Protein AF-A0A2V3PR63-F1 (afdb_monomer_lite)

Secondary structure (DSSP, 8-state):
-EEEEEEEEEEEEETTEEEEEEEEEEEES---TT-EEEEEEEEE-SS-EEEPPEEEEE-HHHHHHHHHHGGG-GGG-EEEEEE--TTSEEEEEEEEEEE--GGGGG-EEEEEE-

Structure (mmCIF, N/CA/C/O backbone):
data_AF-A0A2V3PR63-F1
#
_entry.id   AF-A0A2V3PR63-F1
#
loop_
_atom_site.group_PDB
_atom_site.id
_atom_site.type_symbol
_atom_site.label_atom_id
_atom_site.label_alt_id
_atom_site.label_comp_id
_atom_site.label_asym_id
_atom_site.label_entity_id
_atom_site.label_seq_id
_atom_site.pdbx_PDB_ins_code
_atom_site.Cartn_x
_atom_site.Cartn_y
_atom_site.Cartn_z
_atom_site.occupancy
_atom_site.B_iso_or_equiv
_atom_site.auth_seq_id
_atom_site.auth_comp_id
_atom_site.auth_asym_id
_atom_site.auth_atom_id
_atom_site.pdbx_PDB_model_num
ATOM 1 N N . MET A 1 1 ? 12.210 -11.935 -9.384 1.00 72.38 1 MET A N 1
ATOM 2 C CA . MET A 1 1 ? 11.707 -11.938 -7.996 1.00 72.38 1 MET A CA 1
ATOM 3 C C . MET A 1 1 ? 11.942 -10.565 -7.394 1.00 72.38 1 MET A C 1
ATOM 5 O O . MET A 1 1 ? 13.031 -10.021 -7.566 1.00 72.38 1 MET A O 1
ATOM 9 N N . TYR A 1 2 ? 10.914 -9.986 -6.788 1.00 84.00 2 TYR A N 1
ATOM 10 C CA . TYR A 1 2 ? 10.986 -8.741 -6.027 1.00 84.00 2 TYR A CA 1
ATOM 11 C C . TYR A 1 2 ? 10.903 -9.065 -4.533 1.00 84.00 2 TYR A C 1
ATOM 13 O O . TYR A 1 2 ? 10.394 -10.121 -4.160 1.00 84.00 2 TYR A O 1
ATOM 21 N N . LYS A 1 3 ? 11.405 -8.167 -3.690 1.00 90.75 3 LYS A N 1
ATOM 22 C CA . LYS A 1 3 ? 11.226 -8.207 -2.238 1.00 90.75 3 LYS A CA 1
ATOM 23 C C . LYS A 1 3 ? 10.503 -6.933 -1.827 1.00 90.75 3 LYS A C 1
ATOM 25 O O . LYS A 1 3 ? 10.937 -5.853 -2.217 1.00 90.75 3 LYS A O 1
ATOM 30 N N . ILE A 1 4 ? 9.402 -7.069 -1.101 1.00 92.00 4 ILE A N 1
ATOM 31 C CA . ILE A 1 4 ? 8.602 -5.944 -0.619 1.00 92.00 4 ILE A CA 1
ATOM 32 C C . ILE A 1 4 ? 8.521 -6.055 0.894 1.00 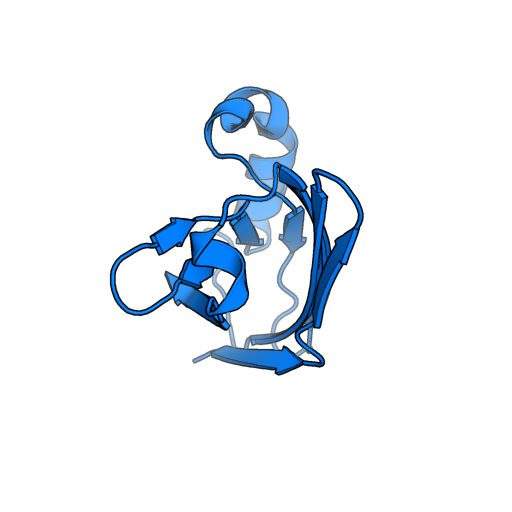92.00 4 ILE A C 1
ATOM 34 O O . ILE A 1 4 ? 8.239 -7.135 1.411 1.00 92.00 4 ILE A O 1
ATOM 38 N N . GLU A 1 5 ? 8.768 -4.952 1.585 1.00 93.88 5 GLU A N 1
ATOM 39 C CA . GLU A 1 5 ? 8.695 -4.883 3.038 1.00 93.88 5 GLU A CA 1
ATOM 40 C C . GLU A 1 5 ? 7.905 -3.650 3.467 1.00 93.88 5 GLU A C 1
ATOM 42 O O . GLU A 1 5 ? 7.985 -2.580 2.856 1.00 93.88 5 GLU A O 1
ATOM 47 N N . LEU A 1 6 ? 7.129 -3.835 4.529 1.00 94.62 6 LEU A N 1
ATOM 48 C CA . LEU A 1 6 ? 6.381 -2.792 5.207 1.00 94.62 6 LEU A CA 1
ATOM 49 C C . LEU A 1 6 ? 7.174 -2.360 6.441 1.00 94.62 6 LEU A C 1
ATOM 51 O O . LEU A 1 6 ? 7.536 -3.206 7.258 1.00 94.62 6 LEU A O 1
ATOM 55 N N . HIS A 1 7 ? 7.393 -1.061 6.586 1.00 96.00 7 HIS A N 1
ATOM 56 C CA . HIS A 1 7 ? 8.128 -0.450 7.689 1.00 96.00 7 HIS A CA 1
ATOM 57 C C . HIS A 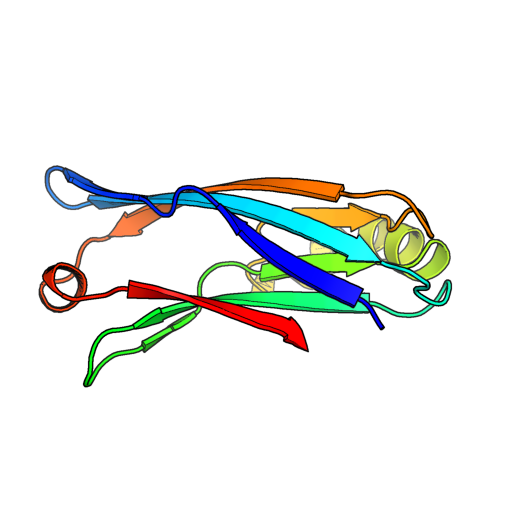1 7 ? 7.222 0.511 8.450 1.00 96.00 7 HIS A C 1
ATOM 59 O O . HIS A 1 7 ? 6.377 1.189 7.856 1.00 96.00 7 HIS A O 1
ATOM 65 N N . ASP A 1 8 ? 7.400 0.528 9.769 1.00 94.75 8 ASP A N 1
ATOM 66 C CA . ASP A 1 8 ? 6.755 1.447 10.710 1.00 94.75 8 ASP A CA 1
ATOM 67 C C . ASP A 1 8 ? 5.243 1.665 10.477 1.00 94.75 8 ASP A C 1
ATOM 69 O O . ASP A 1 8 ? 4.788 2.809 10.343 1.00 94.75 8 ASP A O 1
ATOM 73 N N . PRO A 1 9 ? 4.427 0.589 10.408 1.00 95.88 9 PRO A N 1
ATOM 74 C CA . PRO A 1 9 ? 2.989 0.737 10.250 1.00 95.88 9 PRO A CA 1
ATOM 75 C C . PRO A 1 9 ? 2.383 1.422 11.479 1.00 95.88 9 PRO A C 1
ATOM 77 O O . PRO A 1 9 ? 2.529 0.962 12.611 1.00 95.88 9 PRO A O 1
ATOM 80 N N . ALA A 1 10 ? 1.652 2.505 11.241 1.00 96.31 10 ALA A N 1
ATOM 81 C CA . ALA A 1 10 ? 1.010 3.316 12.260 1.00 96.31 10 ALA A CA 1
ATOM 82 C C . ALA A 1 10 ? -0.462 3.553 11.912 1.00 96.31 10 ALA A C 1
ATOM 84 O O . ALA A 1 10 ? -0.802 3.987 10.809 1.00 96.31 10 ALA A O 1
ATOM 85 N N . LEU A 1 11 ? -1.325 3.304 12.893 1.00 97.31 11 LEU A N 1
ATOM 86 C CA . LEU A 1 11 ? -2.750 3.602 12.858 1.00 97.31 11 LEU A CA 1
ATOM 87 C C . LEU A 1 11 ? -3.057 4.523 14.035 1.00 97.31 11 LEU A C 1
ATOM 89 O O . LEU A 1 11 ? -2.948 4.116 15.188 1.00 97.31 11 LEU A O 1
ATOM 93 N N . VAL A 1 12 ? -3.396 5.777 13.747 1.00 97.25 12 VAL A N 1
ATOM 94 C CA . VAL A 1 12 ? -3.651 6.791 14.774 1.00 97.25 12 VAL A CA 1
ATOM 95 C C . VAL A 1 12 ? -5.065 7.319 14.612 1.00 97.25 12 VAL A C 1
ATOM 97 O O . VAL A 1 12 ? -5.377 8.018 13.651 1.00 97.25 12 VAL A O 1
ATOM 100 N N . HIS A 1 13 ? -5.930 6.991 15.562 1.00 96.44 13 HIS A N 1
ATOM 101 C CA . HIS A 1 13 ? -7.292 7.511 15.620 1.00 96.44 13 HIS A CA 1
ATOM 102 C C . HIS A 1 13 ? -7.300 8.894 16.286 1.00 96.44 13 HIS A C 1
ATOM 104 O O . HIS A 1 13 ? -6.750 9.062 17.374 1.00 96.44 13 HIS A O 1
ATOM 110 N N . LYS A 1 14 ? -7.894 9.900 15.628 1.00 96.12 14 LYS A N 1
ATOM 111 C CA . LYS A 1 14 ? -8.145 11.229 16.211 1.00 96.12 14 LYS A CA 1
ATOM 112 C C . LYS A 1 14 ? -9.518 11.738 15.775 1.00 96.12 14 LYS A C 1
ATOM 114 O O . LYS A 1 14 ? -9.743 11.978 14.588 1.00 96.12 14 LYS A O 1
ATOM 119 N N . GLY A 1 15 ? -10.417 11.939 16.736 1.00 94.56 15 GLY A N 1
ATOM 120 C CA . GLY A 1 15 ? -11.787 12.378 16.455 1.00 94.56 15 GLY A CA 1
ATOM 121 C C . GLY A 1 15 ? -12.512 11.380 15.552 1.00 94.56 15 GLY A C 1
ATOM 122 O O . GLY A 1 15 ? -12.609 10.206 15.880 1.00 94.56 15 GLY A O 1
ATOM 123 N N . GLU A 1 16 ? -12.979 11.822 14.389 1.00 96.56 16 GLU A N 1
ATOM 124 C CA . GLU A 1 16 ? -13.710 10.978 13.429 1.00 96.56 16 GLU A CA 1
ATOM 125 C C . GLU A 1 16 ? -12.818 10.411 12.310 1.00 96.56 16 GLU A C 1
ATOM 127 O O . GLU A 1 16 ? -13.310 9.877 11.314 1.00 96.56 16 GLU A O 1
ATOM 132 N N . ARG A 1 17 ? -11.489 10.543 12.428 1.00 97.75 17 ARG A N 1
ATOM 133 C CA . ARG A 1 17 ? -10.542 10.142 11.379 1.00 97.75 17 ARG A CA 1
ATOM 134 C C . ARG A 1 17 ? -9.511 9.141 11.880 1.00 97.75 17 ARG A C 1
ATOM 136 O O . ARG A 1 17 ? -8.998 9.248 12.995 1.00 97.75 17 ARG A O 1
ATOM 143 N N . LEU A 1 18 ? -9.163 8.202 11.009 1.00 97.88 18 LEU A N 1
ATOM 144 C CA . LEU A 1 18 ? -8.019 7.317 11.156 1.00 97.88 18 LEU A CA 1
ATOM 145 C C . LEU A 1 18 ? -6.886 7.810 10.259 1.00 97.88 18 LEU A C 1
ATOM 147 O O . LEU A 1 18 ? -7.043 7.864 9.040 1.00 97.88 18 LEU A O 1
ATOM 151 N N . TYR A 1 19 ? -5.746 8.124 10.862 1.00 97.88 19 TYR A N 1
ATOM 152 C CA . TYR A 1 19 ? -4.510 8.443 10.163 1.00 97.88 19 TYR A CA 1
ATOM 153 C C . TYR A 1 19 ? -3.688 7.168 10.002 1.00 97.88 19 TYR A C 1
ATOM 155 O O . TYR A 1 19 ? -3.318 6.522 10.981 1.00 97.88 19 TYR A O 1
ATOM 163 N N . ILE A 1 20 ? -3.409 6.822 8.754 1.00 97.81 20 ILE A N 1
ATOM 164 C CA . ILE A 1 20 ? -2.657 5.647 8.337 1.00 97.81 20 ILE A CA 1
ATOM 165 C C . ILE A 1 20 ? -1.278 6.107 7.881 1.00 97.81 20 ILE A C 1
ATOM 167 O O . ILE A 1 20 ? -1.146 7.009 7.049 1.00 97.81 20 ILE A O 1
ATOM 171 N N . GLY A 1 21 ? -0.251 5.464 8.419 1.00 97.12 21 GLY A N 1
ATOM 172 C CA . GLY A 1 21 ? 1.135 5.684 8.056 1.00 97.12 21 GLY A CA 1
ATOM 173 C C . GLY A 1 21 ? 1.871 4.375 7.843 1.00 97.12 21 GLY A C 1
ATOM 174 O O . GLY A 1 21 ? 1.710 3.455 8.632 1.00 97.12 21 GLY A O 1
ATOM 175 N N . MET A 1 22 ? 2.668 4.291 6.788 1.00 96.75 22 MET A N 1
ATOM 176 C CA . MET A 1 22 ? 3.617 3.199 6.573 1.00 96.75 22 MET A CA 1
ATOM 177 C C . MET A 1 22 ? 4.679 3.655 5.575 1.00 96.75 22 MET A C 1
ATOM 179 O O . MET A 1 22 ? 4.403 4.493 4.711 1.00 96.75 22 MET A O 1
ATOM 183 N N . ASP A 1 23 ? 5.862 3.064 5.648 1.00 97.00 23 ASP A N 1
ATOM 184 C CA . ASP A 1 23 ? 6.875 3.195 4.612 1.00 97.00 23 ASP A CA 1
ATOM 185 C C . ASP A 1 23 ? 7.050 1.841 3.919 1.00 97.00 23 ASP A C 1
ATOM 187 O O . ASP A 1 23 ? 7.189 0.801 4.555 1.00 97.00 23 ASP A O 1
ATOM 191 N N . ILE A 1 24 ? 6.979 1.832 2.592 1.00 95.44 24 ILE A N 1
ATOM 192 C CA . ILE A 1 24 ? 7.072 0.605 1.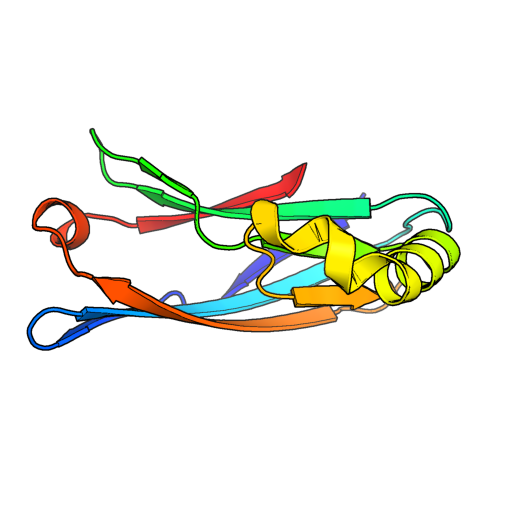797 1.00 95.44 24 ILE A CA 1
ATOM 193 C C . ILE A 1 24 ? 8.427 0.607 1.102 1.00 95.44 24 ILE A C 1
ATOM 195 O O . ILE A 1 24 ? 8.711 1.528 0.328 1.00 95.44 24 ILE A O 1
ATOM 199 N N . SER A 1 25 ? 9.240 -0.422 1.344 1.00 94.25 25 SER A N 1
ATOM 200 C CA . SER A 1 25 ? 10.464 -0.657 0.582 1.00 94.25 25 SER A CA 1
ATOM 201 C C . SER A 1 25 ? 10.226 -1.739 -0.468 1.00 94.25 25 SER A C 1
ATOM 203 O O . SER A 1 25 ? 9.599 -2.767 -0.202 1.00 94.25 25 SER A O 1
ATOM 205 N N . ILE A 1 26 ? 10.707 -1.504 -1.688 1.00 92.31 26 ILE A N 1
ATOM 206 C CA . ILE A 1 26 ? 10.640 -2.480 -2.774 1.00 92.31 26 ILE A CA 1
ATOM 207 C C . ILE A 1 26 ? 12.014 -2.643 -3.410 1.00 92.31 26 ILE A C 1
ATOM 209 O O . ILE A 1 26 ? 12.559 -1.703 -3.983 1.00 92.31 26 ILE A O 1
ATOM 213 N N . LEU A 1 27 ? 12.542 -3.863 -3.383 1.00 90.81 27 LEU A N 1
ATOM 214 C CA . LEU A 1 27 ? 13.714 -4.263 -4.149 1.00 90.81 27 LEU A CA 1
ATOM 215 C C . LEU A 1 27 ? 13.282 -5.109 -5.345 1.00 90.81 27 LEU A C 1
ATOM 217 O O . LEU A 1 27 ? 12.961 -6.293 -5.214 1.00 90.81 27 LEU A O 1
ATOM 221 N N . CYS A 1 28 ? 13.317 -4.513 -6.532 1.00 84.50 28 CYS A N 1
ATOM 222 C CA . CYS A 1 28 ? 13.007 -5.207 -7.775 1.00 84.50 28 CYS A CA 1
ATOM 223 C C . CYS A 1 28 ? 14.289 -5.675 -8.461 1.00 84.50 28 CYS A C 1
ATOM 225 O O . CYS A 1 28 ? 15.068 -4.858 -8.954 1.00 84.50 28 CYS A O 1
ATOM 227 N N . ARG A 1 29 ? 14.490 -6.996 -8.573 1.00 87.25 29 ARG A N 1
ATOM 228 C CA . ARG A 1 29 ? 15.577 -7.533 -9.411 1.00 87.25 29 ARG A CA 1
ATOM 229 C C . ARG A 1 29 ? 15.361 -7.177 -10.880 1.00 87.25 29 ARG A C 1
ATOM 231 O O . ARG A 1 29 ? 16.304 -6.790 -11.553 1.00 87.25 29 ARG A O 1
ATOM 238 N N . TYR A 1 30 ? 14.132 -7.324 -11.367 1.00 87.62 30 TYR A N 1
ATOM 239 C CA . TYR A 1 30 ? 13.766 -6.999 -12.740 1.00 87.62 30 TYR A CA 1
ATOM 240 C C . TYR A 1 30 ? 12.251 -6.814 -12.859 1.00 87.62 30 TYR A C 1
ATOM 242 O O . TYR A 1 30 ? 11.500 -7.676 -12.401 1.00 87.62 30 TYR A O 1
ATOM 250 N N . ILE A 1 31 ? 11.826 -5.717 -13.483 1.00 88.81 31 ILE A N 1
ATOM 251 C CA . ILE A 1 31 ? 10.474 -5.510 -14.014 1.00 88.81 31 ILE A CA 1
ATOM 252 C C . ILE A 1 31 ? 10.630 -5.194 -15.502 1.00 88.81 31 ILE A C 1
ATOM 254 O O . ILE A 1 31 ? 11.421 -4.319 -15.867 1.00 88.81 31 ILE A O 1
ATOM 258 N N . ALA A 1 32 ? 9.892 -5.900 -16.361 1.00 92.38 32 ALA A N 1
ATOM 259 C CA . ALA A 1 32 ? 9.918 -5.634 -17.795 1.00 92.38 32 ALA A CA 1
ATOM 260 C C . ALA A 1 32 ? 9.325 -4.252 -18.111 1.00 92.38 32 ALA A C 1
ATOM 262 O O . ALA A 1 32 ? 8.434 -3.763 -17.419 1.00 92.38 32 ALA A O 1
ATOM 263 N N . ASP A 1 33 ? 9.780 -3.631 -19.198 1.00 92.88 33 ASP A N 1
ATOM 264 C CA . ASP A 1 33 ? 9.403 -2.263 -19.572 1.00 92.88 33 ASP A CA 1
ATOM 265 C C . ASP A 1 33 ? 7.882 -2.028 -19.653 1.00 92.88 33 ASP A C 1
ATOM 267 O O . ASP A 1 33 ? 7.416 -0.931 -19.334 1.00 92.88 33 ASP A O 1
ATOM 271 N N . ASN A 1 34 ? 7.117 -3.041 -20.063 1.00 93.44 34 ASN A N 1
ATOM 272 C CA . ASN A 1 34 ? 5.666 -3.006 -20.251 1.00 93.44 34 ASN A CA 1
ATOM 273 C C . ASN A 1 34 ? 4.859 -3.588 -19.072 1.00 93.44 34 ASN A C 1
ATOM 275 O O . ASN A 1 34 ? 3.634 -3.640 -19.159 1.00 93.44 34 ASN A O 1
ATOM 279 N N . GLN A 1 35 ? 5.513 -4.006 -17.986 1.00 93.06 35 GLN A N 1
ATOM 280 C CA . GLN A 1 35 ? 4.868 -4.632 -16.829 1.00 93.06 35 GLN A CA 1
ATOM 281 C C . GLN A 1 35 ? 4.675 -3.664 -15.658 1.00 93.06 35 GLN A C 1
ATOM 283 O O . GLN A 1 35 ? 5.283 -2.591 -15.591 1.00 93.06 35 GLN A O 1
ATOM 288 N N . SER A 1 36 ? 3.820 -4.077 -14.726 1.00 92.81 36 SER A N 1
ATOM 289 C CA . SER A 1 36 ? 3.542 -3.393 -13.467 1.00 92.81 36 SER A CA 1
ATOM 290 C C . SER A 1 36 ? 3.528 -4.409 -12.330 1.00 92.81 36 SER A C 1
ATOM 292 O O . SER A 1 36 ? 3.144 -5.552 -12.549 1.00 92.81 36 SER A O 1
ATOM 294 N N . ILE A 1 37 ? 3.889 -3.964 -11.132 1.00 93.31 37 ILE A N 1
ATOM 295 C CA . ILE A 1 37 ? 3.487 -4.592 -9.872 1.00 93.31 37 ILE A CA 1
ATOM 296 C C . ILE A 1 37 ? 2.457 -3.667 -9.237 1.00 93.31 37 ILE A C 1
ATOM 298 O O . ILE A 1 37 ? 2.687 -2.454 -9.160 1.00 93.31 37 ILE A O 1
ATOM 302 N N . VAL A 1 38 ? 1.337 -4.219 -8.787 1.00 94.06 38 VAL A N 1
ATOM 303 C CA . VAL A 1 38 ? 0.299 -3.467 -8.083 1.00 94.06 38 VAL A CA 1
ATOM 304 C C . VAL A 1 38 ? 0.323 -3.866 -6.619 1.00 94.06 38 VAL A C 1
ATOM 306 O O . VAL A 1 38 ? 0.111 -5.021 -6.267 1.00 94.06 38 VAL A O 1
ATOM 309 N N . LEU A 1 39 ? 0.585 -2.891 -5.758 1.00 95.12 39 LEU A N 1
ATOM 310 C CA . LEU A 1 39 ? 0.528 -3.056 -4.318 1.00 95.12 39 LEU A CA 1
ATOM 311 C C . LEU A 1 39 ? -0.809 -2.530 -3.812 1.00 95.12 39 LEU A C 1
ATOM 313 O O . LEU A 1 39 ? -1.142 -1.359 -4.018 1.00 95.12 39 LEU A O 1
ATOM 317 N N . THR A 1 40 ? -1.533 -3.395 -3.117 1.00 95.81 40 THR A N 1
ATOM 318 C CA . THR A 1 40 ? -2.820 -3.099 -2.495 1.00 95.81 40 THR A CA 1
ATOM 319 C C . THR A 1 40 ? -2.630 -3.134 -0.985 1.00 95.81 40 THR A C 1
ATOM 321 O O . THR A 1 40 ? -2.520 -4.222 -0.410 1.00 95.81 40 THR A O 1
ATOM 324 N N . PRO A 1 41 ? -2.516 -1.971 -0.318 1.00 96.19 41 PRO A N 1
ATOM 325 C CA . PRO A 1 41 ? -2.520 -1.931 1.132 1.00 96.19 41 PRO A CA 1
ATOM 326 C C . PRO A 1 41 ? -3.925 -2.275 1.629 1.00 96.19 41 PRO A C 1
ATOM 328 O O . PRO A 1 41 ? -4.920 -1.743 1.134 1.00 96.19 41 PRO A O 1
ATOM 331 N N . VAL A 1 42 ? -4.005 -3.166 2.608 1.00 96.75 42 VAL A N 1
ATOM 332 C CA . VAL A 1 42 ? -5.268 -3.654 3.161 1.00 96.75 42 VAL A CA 1
ATOM 333 C C . VAL A 1 42 ? -5.290 -3.377 4.653 1.00 96.75 42 VAL A C 1
ATOM 335 O O . VAL A 1 42 ? -4.361 -3.742 5.378 1.00 96.75 42 VAL A O 1
ATOM 338 N N . LEU A 1 43 ? -6.364 -2.730 5.098 1.00 97.38 43 LEU A N 1
ATOM 339 C CA . LEU A 1 43 ? -6.704 -2.570 6.502 1.00 97.38 43 LEU A CA 1
ATOM 340 C C . LEU A 1 43 ? -7.754 -3.624 6.851 1.00 97.38 43 LEU A C 1
ATOM 342 O O . LEU A 1 43 ? -8.858 -3.569 6.313 1.00 97.38 43 LEU A O 1
ATOM 346 N N . ALA A 1 44 ? -7.423 -4.568 7.727 1.00 97.19 44 ALA A N 1
ATOM 347 C CA . ALA A 1 44 ? -8.333 -5.656 8.075 1.00 97.19 44 ALA A CA 1
ATOM 348 C C . ALA A 1 44 ? -8.270 -6.017 9.559 1.00 97.19 44 ALA A C 1
ATOM 350 O O . ALA A 1 44 ? -7.198 -5.963 10.165 1.00 97.19 44 ALA A O 1
ATOM 351 N N . ASP A 1 45 ? -9.411 -6.394 10.127 1.00 96.19 45 ASP A N 1
ATOM 352 C CA . ASP A 1 45 ? -9.486 -7.153 11.375 1.00 96.19 45 ASP A CA 1
ATOM 353 C C . ASP A 1 45 ? -9.880 -8.613 11.058 1.00 96.19 45 ASP A C 1
ATOM 355 O O . ASP A 1 45 ? -9.574 -9.116 9.976 1.00 96.19 45 ASP A O 1
ATOM 359 N N . ASN A 1 46 ? -10.498 -9.328 11.997 1.00 93.62 46 ASN A N 1
ATOM 360 C CA . ASN A 1 46 ? -10.901 -10.719 11.775 1.00 93.62 46 ASN A CA 1
ATOM 361 C C . ASN A 1 46 ? -12.158 -10.873 10.895 1.00 93.62 46 ASN A C 1
ATOM 363 O O . ASN A 1 46 ? -12.397 -11.965 10.389 1.00 93.62 46 ASN A O 1
ATOM 367 N N . GLU A 1 47 ? -12.969 -9.824 10.738 1.00 95.31 47 GLU A N 1
ATOM 368 C CA . GLU A 1 47 ? -14.300 -9.879 10.108 1.00 95.31 47 GLU A CA 1
ATOM 369 C C . GLU A 1 47 ? -14.445 -8.887 8.944 1.00 95.31 47 GLU A C 1
ATOM 371 O O . GLU A 1 47 ? -15.173 -9.136 7.984 1.00 95.31 47 GLU A O 1
ATOM 376 N N . HIS A 1 48 ? -13.723 -7.774 9.006 1.00 97.06 48 HIS A N 1
ATOM 377 C CA . HIS A 1 48 ? -13.784 -6.658 8.082 1.00 97.06 48 HIS A CA 1
ATOM 378 C C . HIS A 1 48 ? -12.460 -6.516 7.344 1.00 97.06 48 HIS A C 1
ATOM 380 O O . HIS A 1 48 ? -11.374 -6.681 7.900 1.00 97.06 48 HIS A O 1
ATOM 386 N N . SER A 1 49 ? -12.555 -6.126 6.078 1.00 96.12 49 SER A N 1
ATOM 387 C CA . SER A 1 49 ? -11.404 -5.787 5.255 1.00 96.12 49 SER A CA 1
ATOM 388 C C . SER A 1 49 ? -11.729 -4.576 4.395 1.00 96.12 49 SER A C 1
ATOM 390 O O . SER A 1 49 ? -12.835 -4.441 3.867 1.00 96.12 49 SER A O 1
ATOM 392 N N . ARG A 1 50 ? -10.755 -3.678 4.258 1.00 95.88 50 ARG A N 1
ATOM 393 C CA . ARG A 1 50 ? -10.846 -2.487 3.424 1.00 95.88 50 ARG A CA 1
ATOM 394 C C . ARG A 1 50 ? -9.568 -2.302 2.625 1.00 95.88 50 ARG A C 1
ATOM 396 O O . ARG A 1 50 ? -8.501 -2.049 3.184 1.00 95.88 50 ARG A O 1
ATOM 403 N N . GLU A 1 51 ? -9.714 -2.319 1.306 1.00 96.00 51 GLU A N 1
ATOM 404 C CA . GLU A 1 51 ? -8.648 -1.923 0.393 1.00 96.00 51 GLU A CA 1
ATOM 405 C C . GLU A 1 51 ? -8.425 -0.407 0.437 1.00 96.00 51 GLU A C 1
ATOM 407 O O . GLU A 1 51 ? -9.350 0.425 0.363 1.00 96.00 51 GLU A O 1
ATOM 412 N N . LEU A 1 52 ? -7.154 -0.050 0.564 1.00 96.19 52 LEU A N 1
ATOM 413 C CA . LEU A 1 52 ? -6.674 1.317 0.542 1.00 96.19 52 LEU A CA 1
ATOM 414 C C . LEU A 1 52 ? -6.148 1.668 -0.859 1.00 96.19 52 LEU A C 1
ATOM 416 O O . LEU A 1 52 ? -5.856 0.779 -1.659 1.00 96.19 52 LEU A O 1
ATOM 420 N N . PRO A 1 53 ? -6.025 2.969 -1.174 1.00 96.19 53 PRO A N 1
ATOM 421 C CA . PRO A 1 53 ? -5.488 3.428 -2.442 1.00 96.19 53 PRO A CA 1
ATOM 422 C C . PRO A 1 53 ? -4.177 2.748 -2.868 1.00 96.19 53 PRO A C 1
ATOM 424 O O . PRO A 1 53 ? -3.251 2.612 -2.064 1.00 96.19 53 PRO A O 1
ATOM 427 N N . LEU A 1 54 ? -4.103 2.366 -4.143 1.00 95.75 54 LEU A N 1
ATOM 428 C CA . LEU A 1 54 ? -3.070 1.488 -4.701 1.00 95.75 54 LEU A CA 1
ATOM 429 C C . LEU A 1 54 ? -1.712 2.182 -4.855 1.00 95.75 54 LEU A C 1
ATOM 431 O O . LEU A 1 54 ? -1.642 3.360 -5.217 1.00 95.75 54 LEU A O 1
ATOM 435 N N . VAL A 1 55 ? -0.625 1.426 -4.700 1.00 95.06 55 VAL A N 1
ATOM 436 C CA . VAL A 1 55 ? 0.717 1.844 -5.131 1.00 95.06 55 VAL A CA 1
ATOM 437 C C . VAL A 1 55 ? 1.136 1.006 -6.332 1.00 95.06 55 VAL A C 1
ATOM 439 O O . VAL A 1 55 ? 1.232 -0.212 -6.250 1.00 95.06 55 VAL A O 1
ATOM 442 N N . ILE A 1 56 ? 1.402 1.657 -7.460 1.00 94.56 56 ILE A N 1
ATOM 443 C CA . ILE A 1 56 ? 1.764 0.983 -8.709 1.00 94.56 56 ILE A CA 1
ATOM 444 C C . ILE A 1 56 ? 3.254 1.165 -8.971 1.00 94.56 56 ILE A C 1
ATOM 446 O O . ILE A 1 56 ? 3.756 2.287 -8.989 1.00 94.56 56 ILE A O 1
ATOM 450 N N . ILE A 1 57 ? 3.960 0.074 -9.247 1.00 94.62 57 ILE A N 1
ATOM 451 C CA . ILE A 1 57 ? 5.368 0.088 -9.641 1.00 94.62 57 ILE A CA 1
ATOM 452 C C . ILE A 1 57 ? 5.452 -0.339 -11.097 1.00 94.62 57 ILE A C 1
ATOM 454 O O . ILE A 1 57 ? 5.241 -1.497 -11.434 1.00 94.62 57 ILE A O 1
ATOM 458 N N . ASN A 1 58 ? 5.757 0.607 -11.972 1.00 95.12 58 ASN A N 1
ATOM 459 C CA . ASN A 1 58 ? 5.731 0.408 -13.413 1.00 95.12 58 ASN A CA 1
ATOM 460 C C . ASN A 1 58 ? 7.133 0.221 -13.992 1.00 95.12 58 ASN A C 1
ATOM 462 O O . ASN A 1 58 ? 8.052 0.968 -13.658 1.00 95.12 58 ASN A O 1
ATOM 466 N N . GLY A 1 59 ? 7.265 -0.672 -14.970 1.00 94.25 59 GLY A N 1
ATOM 467 C CA . GLY A 1 59 ? 8.368 -0.645 -15.926 1.00 94.25 59 GLY A CA 1
ATOM 468 C C . GLY A 1 59 ? 8.399 0.660 -16.733 1.00 94.25 59 GLY A C 1
ATOM 469 O O . GLY A 1 59 ? 7.469 1.471 -16.701 1.00 94.25 59 GLY A O 1
ATOM 470 N N . ARG A 1 60 ? 9.486 0.898 -17.474 1.00 94.25 60 ARG A N 1
ATOM 471 C CA . ARG A 1 60 ? 9.738 2.184 -18.151 1.00 94.25 60 ARG A CA 1
ATOM 472 C C . ARG A 1 60 ? 8.623 2.606 -19.117 1.00 94.25 60 ARG A C 1
ATOM 474 O O . ARG A 1 60 ? 8.151 3.740 -19.035 1.00 94.25 60 ARG A O 1
ATOM 481 N N . GLN A 1 61 ? 8.221 1.732 -20.039 1.00 94.06 61 GLN A N 1
ATOM 482 C CA . GLN A 1 61 ? 7.193 2.051 -21.037 1.00 94.06 61 GLN A CA 1
ATOM 483 C C . GLN A 1 61 ? 5.812 2.156 -20.394 1.00 94.06 61 GLN A C 1
ATOM 485 O O . GLN A 1 61 ? 5.059 3.085 -20.691 1.00 94.06 61 GLN A O 1
ATOM 490 N N . ARG A 1 62 ? 5.504 1.251 -19.460 1.00 93.75 62 ARG A N 1
ATOM 491 C CA . ARG A 1 62 ? 4.240 1.246 -18.723 1.00 93.75 62 ARG A CA 1
ATOM 492 C C . ARG A 1 62 ? 4.066 2.522 -17.906 1.00 93.75 62 ARG A C 1
ATOM 494 O O . ARG A 1 62 ? 2.990 3.106 -17.935 1.00 93.75 62 ARG A O 1
ATOM 501 N N . HIS A 1 63 ? 5.133 3.012 -17.268 1.00 95.12 63 HIS A N 1
ATOM 502 C CA . HIS A 1 63 ? 5.108 4.270 -16.524 1.00 95.12 63 HIS A CA 1
ATOM 503 C C . HIS A 1 63 ? 4.857 5.460 -17.452 1.00 95.12 63 HIS A C 1
ATOM 505 O O . HIS A 1 63 ? 4.001 6.286 -17.161 1.00 95.12 63 HIS A O 1
ATOM 511 N N . ARG A 1 64 ? 5.534 5.513 -18.610 1.00 93.06 64 ARG A N 1
ATOM 512 C CA . ARG A 1 64 ? 5.314 6.569 -19.610 1.00 93.06 64 ARG A CA 1
ATOM 513 C C . ARG A 1 64 ? 3.861 6.601 -20.092 1.00 93.06 64 ARG A C 1
ATOM 515 O O . ARG A 1 64 ? 3.273 7.677 -20.144 1.00 93.06 64 ARG A O 1
ATOM 522 N N . CYS A 1 65 ? 3.295 5.444 -20.436 1.00 91.88 65 CYS A N 1
ATOM 523 C CA . CYS A 1 65 ? 1.897 5.323 -20.857 1.00 91.88 65 CYS A CA 1
ATOM 524 C C . CYS A 1 65 ? 0.940 5.748 -19.734 1.00 91.88 65 CYS A C 1
ATOM 526 O O . CYS A 1 65 ? 0.062 6.580 -19.957 1.00 91.88 65 CYS A O 1
ATOM 528 N N . PHE A 1 66 ? 1.177 5.262 -18.511 1.00 90.94 66 PHE A N 1
ATOM 529 C CA . PHE A 1 66 ? 0.394 5.619 -17.333 1.00 90.94 66 PHE A CA 1
ATOM 530 C C . PHE A 1 66 ? 0.357 7.134 -17.093 1.00 90.94 66 PHE A C 1
ATOM 532 O O . PHE A 1 66 ? -0.720 7.690 -16.905 1.00 90.94 66 PHE A O 1
ATOM 539 N N . SER A 1 67 ? 1.500 7.823 -17.169 1.00 87.81 67 SER A N 1
ATOM 540 C CA . SER A 1 67 ? 1.562 9.281 -16.998 1.00 87.81 67 SER A CA 1
ATOM 541 C C . SER A 1 67 ? 0.753 10.043 -18.052 1.00 87.81 67 SER A C 1
ATOM 543 O O . SER A 1 67 ? 0.147 11.057 -17.723 1.00 87.81 67 SER A O 1
ATOM 545 N N . HIS A 1 68 ? 0.701 9.557 -19.297 1.00 87.56 68 HIS A N 1
ATOM 546 C CA . HIS A 1 68 ? -0.104 10.184 -20.356 1.00 87.56 68 HIS A CA 1
ATOM 547 C C . HIS A 1 68 ? -1.605 9.945 -20.165 1.00 87.56 68 HIS A C 1
ATOM 549 O O . HIS A 1 68 ? -2.419 10.781 -20.544 1.00 87.56 68 HIS A O 1
ATOM 555 N N . MET A 1 69 ? -1.977 8.809 -19.575 1.00 86.06 69 MET A N 1
ATOM 556 C CA . MET A 1 69 ? -3.369 8.395 -19.400 1.00 86.06 69 MET A CA 1
ATOM 557 C C . MET A 1 69 ? -3.897 8.615 -17.977 1.00 86.06 69 MET A C 1
ATOM 559 O O . MET A 1 69 ? -4.996 8.168 -17.668 1.00 86.06 69 MET A O 1
ATOM 563 N N . PHE A 1 70 ? -3.162 9.318 -17.109 1.00 77.88 70 PHE A N 1
ATOM 564 C CA . PHE A 1 70 ? -3.486 9.440 -15.682 1.00 77.88 70 PHE A CA 1
ATOM 565 C C . PHE A 1 70 ? -4.933 9.890 -15.420 1.00 77.88 70 PHE A C 1
ATOM 567 O O . PHE A 1 70 ? -5.612 9.343 -14.554 1.00 77.88 70 PHE A O 1
ATOM 574 N N . GLY A 1 71 ? -5.445 10.822 -16.233 1.00 73.94 71 GLY A N 1
ATOM 575 C CA . GLY A 1 71 ? -6.819 11.322 -16.134 1.00 73.94 71 GLY A CA 1
ATOM 576 C C . GLY A 1 71 ? -7.920 10.283 -16.393 1.00 73.94 71 GLY A C 1
ATOM 577 O O . GLY A 1 71 ? -9.052 10.525 -15.971 1.00 73.94 71 GLY A O 1
ATOM 578 N N . TYR A 1 72 ? -7.595 9.154 -17.032 1.00 78.12 72 TYR A N 1
ATOM 579 C CA . TYR A 1 72 ? -8.497 8.024 -17.293 1.00 78.12 72 TYR A CA 1
ATOM 580 C C . TYR A 1 72 ? -8.481 6.970 -16.177 1.00 78.12 72 TYR A C 1
ATOM 582 O O . TYR A 1 72 ? -9.360 6.120 -16.136 1.00 78.12 72 TYR A O 1
ATOM 590 N N . PHE A 1 73 ? -7.513 7.016 -15.254 1.00 75.31 73 PHE A N 1
ATOM 591 C CA . PHE A 1 73 ? -7.387 6.040 -14.164 1.00 75.31 73 PHE A CA 1
ATOM 592 C C . PHE A 1 73 ? -7.989 6.520 -12.834 1.00 75.31 73 PHE A C 1
ATOM 594 O O . PHE A 1 73 ? -7.675 5.964 -11.782 1.00 75.31 73 PHE A O 1
ATOM 601 N N . ARG A 1 74 ? -8.846 7.552 -12.856 1.00 70.75 74 ARG A N 1
ATOM 602 C CA . ARG A 1 74 ? -9.424 8.154 -11.638 1.00 70.75 74 ARG A CA 1
ATOM 603 C C . ARG A 1 74 ? -10.188 7.152 -10.772 1.00 70.75 74 ARG A C 1
ATOM 605 O O . ARG A 1 74 ? -10.117 7.248 -9.550 1.00 70.75 74 ARG A O 1
ATOM 612 N N . ASP A 1 75 ? -10.828 6.165 -11.389 1.00 76.50 75 ASP A N 1
ATOM 613 C CA . ASP A 1 75 ? -11.652 5.179 -10.682 1.00 76.50 75 ASP A CA 1
ATOM 614 C C . ASP A 1 75 ? -10.827 4.171 -9.863 1.00 76.50 75 ASP A C 1
ATOM 616 O O . ASP A 1 75 ? -11.324 3.587 -8.904 1.00 76.50 75 ASP A O 1
ATOM 620 N N . TYR A 1 76 ? -9.534 4.009 -10.165 1.00 75.56 76 TYR A N 1
ATOM 621 C CA . TYR A 1 76 ? -8.673 2.999 -9.538 1.00 75.56 76 TYR A CA 1
ATOM 622 C C . TYR A 1 76 ? -8.115 3.399 -8.163 1.00 75.56 76 TYR A C 1
ATOM 624 O O . TYR A 1 76 ? -7.303 2.662 -7.608 1.00 75.56 76 TYR A O 1
ATOM 632 N N . ARG A 1 77 ? -8.509 4.561 -7.611 1.00 89.38 77 ARG A N 1
ATOM 633 C CA . ARG A 1 77 ? -8.041 5.085 -6.308 1.00 89.38 77 ARG A CA 1
ATOM 634 C C . ARG A 1 77 ? -6.526 4.900 -6.136 1.00 89.38 77 ARG A C 1
ATOM 636 O O . ARG A 1 77 ? -6.069 4.232 -5.218 1.00 89.38 77 ARG A O 1
ATOM 643 N N . ILE A 1 78 ? -5.727 5.448 -7.044 1.00 92.94 78 ILE A N 1
ATOM 644 C CA . ILE A 1 78 ? -4.271 5.252 -7.034 1.00 92.94 78 ILE A CA 1
ATOM 645 C C . ILE A 1 78 ? -3.636 6.276 -6.092 1.00 92.94 78 ILE A C 1
ATOM 647 O O . ILE A 1 78 ? -3.762 7.476 -6.317 1.00 92.94 78 ILE A O 1
ATOM 651 N N . TYR A 1 79 ? -2.931 5.807 -5.061 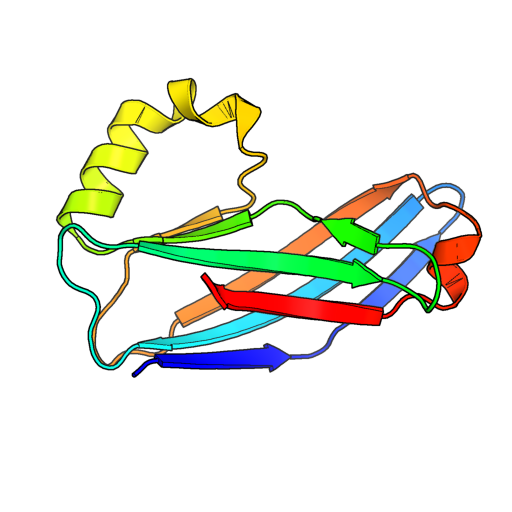1.00 94.44 79 TYR A N 1
ATOM 652 C CA . TYR A 1 79 ? -2.133 6.668 -4.186 1.00 94.44 79 TYR A CA 1
ATOM 653 C C . TYR A 1 79 ? -0.923 7.225 -4.933 1.00 94.44 79 TYR A C 1
ATOM 655 O O . TYR A 1 79 ? -0.672 8.428 -4.941 1.00 94.44 79 TYR A O 1
ATOM 663 N N . LYS A 1 80 ? -0.149 6.334 -5.565 1.00 93.12 80 LYS A N 1
ATOM 664 C CA . LYS A 1 80 ? 1.078 6.712 -6.269 1.00 93.12 80 LYS A CA 1
ATOM 665 C C . LYS A 1 80 ? 1.448 5.691 -7.332 1.00 93.12 80 LYS A C 1
ATOM 667 O O . LYS A 1 80 ? 1.359 4.490 -7.103 1.00 93.12 80 LYS A O 1
ATOM 672 N N . ALA A 1 81 ? 1.944 6.175 -8.466 1.00 93.88 81 ALA A N 1
ATOM 673 C CA . ALA A 1 81 ? 2.644 5.352 -9.443 1.00 93.88 81 ALA A CA 1
ATOM 674 C C . ALA A 1 81 ? 4.130 5.726 -9.462 1.00 93.88 81 ALA A C 1
ATOM 676 O O . ALA A 1 81 ? 4.484 6.899 -9.564 1.00 93.88 81 ALA A O 1
ATOM 677 N N . ILE A 1 82 ? 5.003 4.730 -9.376 1.00 94.25 82 ILE A N 1
ATOM 678 C CA . ILE A 1 82 ? 6.456 4.879 -9.293 1.00 94.25 82 ILE A CA 1
ATOM 679 C C . ILE A 1 82 ? 7.073 4.128 -10.470 1.00 94.25 82 ILE A C 1
ATOM 681 O O . ILE A 1 82 ? 6.608 3.054 -10.851 1.00 94.25 82 ILE A O 1
ATOM 685 N N . ARG A 1 83 ? 8.112 4.693 -11.083 1.00 94.25 83 ARG A N 1
ATOM 686 C CA . ARG A 1 83 ? 8.893 3.986 -12.099 1.00 94.25 83 ARG A CA 1
ATOM 687 C C . ARG A 1 83 ? 9.910 3.073 -11.418 1.00 94.25 83 ARG A C 1
ATOM 689 O O . ARG A 1 83 ? 10.696 3.532 -10.595 1.00 94.25 83 ARG A O 1
ATOM 696 N N . ALA A 1 84 ? 9.929 1.809 -11.814 1.00 92.94 84 ALA A N 1
ATOM 697 C CA . ALA A 1 84 ? 10.926 0.845 -11.393 1.00 92.94 84 ALA A CA 1
ATOM 698 C C . ALA A 1 84 ? 12.324 1.226 -11.898 1.00 92.94 84 ALA A C 1
ATOM 700 O O . ALA A 1 84 ? 12.501 1.583 -13.068 1.00 92.94 84 ALA A O 1
ATOM 701 N N . ILE A 1 85 ? 13.318 1.079 -11.025 1.00 90.00 85 ILE A N 1
ATOM 702 C CA . ILE A 1 85 ? 14.733 1.076 -11.388 1.00 90.00 85 ILE A CA 1
ATOM 703 C C . ILE A 1 85 ? 15.256 -0.310 -11.024 1.00 90.00 85 ILE A C 1
ATOM 705 O O . ILE A 1 85 ? 15.307 -0.672 -9.849 1.00 90.00 85 ILE A O 1
ATOM 709 N N . ASN A 1 86 ? 15.569 -1.117 -12.038 1.00 87.19 86 ASN A N 1
ATOM 710 C CA . ASN A 1 86 ? 16.032 -2.485 -11.820 1.00 87.19 86 ASN A CA 1
ATOM 711 C C . ASN A 1 86 ? 17.298 -2.479 -10.958 1.00 87.19 86 ASN A C 1
ATOM 713 O O . ASN A 1 86 ? 18.180 -1.646 -11.157 1.00 87.19 86 ASN A O 1
ATOM 717 N N . HIS A 1 87 ? 17.378 -3.421 -10.018 1.00 88.62 87 HIS A N 1
ATOM 718 C CA . HIS A 1 87 ? 18.486 -3.567 -9.068 1.00 88.62 87 HIS A CA 1
ATOM 719 C C . HIS A 1 87 ? 18.662 -2.407 -8.077 1.00 88.62 87 HIS A C 1
ATOM 721 O O . HIS A 1 87 ? 19.670 -2.362 -7.378 1.00 88.62 87 HIS A O 1
ATOM 727 N N . SER A 1 88 ? 17.699 -1.487 -7.972 1.00 89.19 88 SER A N 1
ATOM 728 C CA . SER A 1 88 ? 17.719 -0.414 -6.976 1.00 89.19 88 SER A CA 1
ATOM 729 C C . SER A 1 88 ? 16.518 -0.515 -6.034 1.00 89.19 88 SER A C 1
ATOM 731 O O . SER A 1 88 ? 15.409 -0.807 -6.493 1.00 89.19 88 SER A O 1
ATOM 733 N N . PRO A 1 89 ? 16.712 -0.289 -4.723 1.00 89.38 89 PRO A N 1
ATOM 734 C CA . PRO A 1 89 ? 15.603 -0.203 -3.791 1.00 89.38 89 PRO A CA 1
ATOM 735 C C . PRO A 1 89 ? 14.787 1.066 -4.058 1.00 89.38 89 PRO A C 1
ATOM 737 O O . PRO A 1 89 ? 15.326 2.130 -4.363 1.00 89.38 89 PRO A O 1
ATOM 740 N N . LEU A 1 90 ? 13.475 0.946 -3.913 1.00 92.56 90 LEU A N 1
ATOM 741 C CA . LEU A 1 90 ? 12.521 2.043 -3.967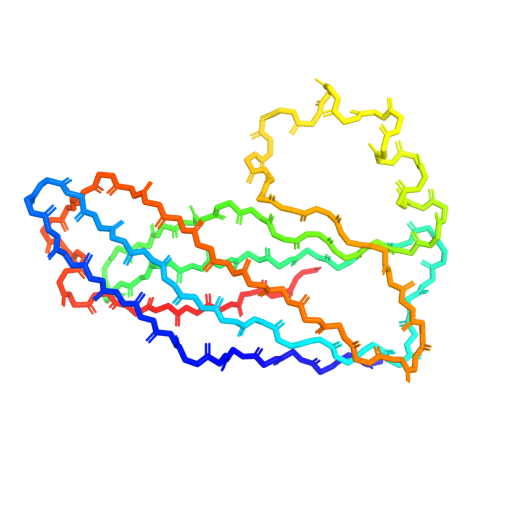 1.00 92.56 90 LEU A CA 1
ATOM 742 C C . LEU A 1 90 ? 11.873 2.197 -2.603 1.00 92.56 90 LEU A C 1
ATOM 744 O O . LEU A 1 90 ? 11.576 1.203 -1.944 1.00 92.56 90 LEU A O 1
ATOM 748 N N . TRP A 1 91 ? 11.608 3.442 -2.229 1.00 94.50 91 TRP A N 1
ATOM 749 C CA . TRP A 1 91 ? 10.900 3.784 -1.006 1.00 94.50 91 TRP A CA 1
ATOM 750 C C . TRP A 1 91 ? 9.637 4.569 -1.339 1.00 94.50 91 TRP A C 1
ATOM 752 O O . TRP A 1 91 ? 9.650 5.484 -2.169 1.00 94.50 91 TRP A O 1
ATOM 762 N N . CYS A 1 92 ? 8.537 4.213 -0.686 1.00 95.00 92 CYS A N 1
ATOM 763 C CA . CYS A 1 92 ? 7.268 4.911 -0.796 1.00 95.00 92 CYS A CA 1
ATOM 764 C C . CYS A 1 92 ? 6.732 5.231 0.595 1.00 95.00 92 CYS A C 1
ATOM 766 O O . CYS A 1 92 ? 6.276 4.329 1.292 1.00 95.00 92 CYS A O 1
ATOM 768 N N . SER A 1 93 ? 6.729 6.517 0.955 1.00 96.50 93 SER A N 1
ATOM 769 C CA . SER A 1 93 ? 6.021 6.967 2.150 1.00 96.50 93 SER A CA 1
ATOM 770 C C . SER A 1 93 ? 4.532 7.094 1.867 1.00 96.50 93 SER A C 1
ATOM 772 O O . SER A 1 93 ? 4.103 7.851 0.984 1.00 96.50 93 SER A O 1
ATOM 774 N N . TYR A 1 94 ? 3.752 6.304 2.591 1.00 97.12 94 TYR A N 1
ATOM 775 C CA . TYR A 1 94 ? 2.316 6.190 2.431 1.00 97.12 94 TYR A CA 1
ATOM 776 C C . TYR A 1 94 ? 1.625 6.822 3.633 1.00 97.12 94 TYR A C 1
ATOM 778 O O . TYR A 1 94 ? 1.754 6.350 4.764 1.00 97.12 94 TYR A O 1
ATOM 786 N N . ARG A 1 95 ? 0.899 7.912 3.384 1.00 97.25 95 ARG A N 1
ATOM 787 C CA . ARG A 1 95 ? 0.171 8.667 4.402 1.00 97.25 95 ARG A CA 1
ATOM 788 C C . ARG A 1 95 ? -1.237 8.920 3.891 1.00 97.25 95 ARG A C 1
ATOM 790 O O . ARG A 1 95 ? -1.413 9.509 2.829 1.00 97.25 95 ARG A O 1
ATOM 797 N N . LEU A 1 96 ? -2.227 8.445 4.630 1.00 96.88 96 LEU A N 1
ATOM 798 C CA . LEU A 1 96 ? -3.628 8.527 4.243 1.00 96.88 96 LEU A CA 1
ATOM 799 C C . LEU A 1 96 ? -4.477 8.793 5.476 1.00 96.88 96 LEU A C 1
ATOM 801 O O . LEU A 1 96 ? -4.220 8.227 6.532 1.00 96.88 96 LEU A O 1
ATOM 805 N N . ASP A 1 97 ? -5.520 9.592 5.333 1.00 96.44 97 ASP A N 1
ATOM 806 C CA . ASP A 1 97 ? -6.544 9.744 6.350 1.00 96.44 97 ASP A CA 1
ATOM 807 C C . ASP A 1 97 ? -7.912 9.319 5.807 1.00 96.44 97 ASP A C 1
ATOM 809 O O . ASP A 1 97 ? -8.314 9.673 4.697 1.00 96.44 97 ASP A O 1
ATOM 813 N N . ILE A 1 98 ? -8.627 8.513 6.586 1.00 96.56 98 ILE A N 1
ATOM 814 C CA . ILE A 1 98 ? -9.949 7.993 6.224 1.00 96.56 98 ILE A CA 1
ATOM 815 C C . ILE A 1 98 ? -10.936 8.212 7.371 1.00 96.56 98 ILE A C 1
ATOM 817 O O . ILE A 1 98 ? -10.508 8.308 8.523 1.00 96.56 98 ILE A O 1
ATOM 821 N N . PRO A 1 99 ? -12.252 8.263 7.096 1.00 97.69 99 PRO A N 1
ATOM 822 C CA . PRO A 1 99 ? -13.256 8.215 8.153 1.00 97.69 99 PRO A CA 1
ATOM 823 C C . PRO A 1 99 ? -13.054 6.969 9.017 1.00 97.69 99 PRO A C 1
ATOM 825 O O . PRO A 1 99 ? -12.934 5.860 8.480 1.00 97.69 99 PRO A O 1
ATOM 828 N N . TYR A 1 100 ? -12.987 7.178 10.329 1.00 97.50 100 TYR A N 1
ATOM 829 C CA . TYR A 1 100 ? -12.843 6.107 11.304 1.00 97.50 100 TYR A CA 1
ATOM 830 C C . TYR A 1 100 ? -14.138 5.293 11.389 1.00 97.50 100 TYR A C 1
ATOM 832 O O . TYR A 1 100 ? -15.236 5.835 11.277 1.00 97.50 100 TYR A O 1
ATOM 840 N N . GLN A 1 101 ? -13.998 3.986 11.578 1.00 96.62 101 GLN A N 1
ATOM 841 C CA . GLN A 1 101 ? -15.099 3.068 11.855 1.00 96.62 101 GLN A CA 1
ATOM 842 C C . GLN A 1 101 ? -14.689 2.180 13.025 1.00 96.62 101 GLN A C 1
ATOM 844 O O . GLN A 1 101 ? -13.511 1.846 13.146 1.00 96.62 101 GLN A O 1
ATOM 849 N N . ASP A 1 102 ? -15.642 1.773 13.861 1.00 95.50 102 ASP A N 1
ATOM 850 C CA . ASP A 1 102 ? -15.342 1.128 15.146 1.00 95.50 102 ASP A CA 1
ATOM 851 C C . ASP A 1 102 ? -14.497 -0.144 15.023 1.00 95.50 102 ASP A C 1
ATOM 853 O O . ASP A 1 102 ? -13.611 -0.373 15.844 1.00 95.50 102 ASP A O 1
ATOM 857 N N . TRP A 1 103 ? -14.688 -0.933 13.963 1.00 96.44 103 TRP A N 1
ATOM 858 C CA . TRP A 1 103 ? -13.897 -2.144 13.708 1.00 96.44 103 TRP A CA 1
ATOM 859 C C . TRP A 1 103 ? -12.396 -1.854 13.513 1.00 96.44 103 TRP A C 1
ATOM 861 O O . TRP A 1 103 ? -11.542 -2.693 13.801 1.00 96.44 103 TRP A O 1
ATOM 871 N N . MET A 1 104 ? -12.035 -0.632 13.103 1.00 96.81 104 MET A N 1
ATOM 872 C CA . MET A 1 104 ? -10.646 -0.253 12.839 1.00 96.81 104 MET A CA 1
ATOM 873 C C . MET A 1 104 ? -9.774 -0.217 14.102 1.00 96.81 104 MET A C 1
ATOM 875 O O . MET A 1 104 ? -8.552 -0.244 13.972 1.00 96.81 104 MET A O 1
ATOM 879 N N . CYS A 1 105 ? -10.352 -0.216 15.313 1.00 94.25 105 CYS A N 1
ATOM 880 C CA . CYS A 1 105 ? -9.572 -0.284 16.560 1.00 94.25 105 CYS A CA 1
ATOM 881 C C . CYS A 1 105 ? -8.733 -1.564 16.687 1.00 94.25 105 CYS A C 1
ATOM 883 O O . CYS A 1 105 ? -7.705 -1.560 17.362 1.00 94.25 105 CYS A O 1
ATOM 885 N N . LYS A 1 106 ? -9.168 -2.658 16.051 1.00 95.31 106 LYS A N 1
ATOM 886 C CA . LYS A 1 106 ? -8.480 -3.959 16.053 1.00 95.31 106 LYS A CA 1
ATOM 887 C C . LYS A 1 106 ? -7.835 -4.284 14.709 1.00 95.31 106 LYS A C 1
ATOM 889 O O . LYS A 1 106 ? -7.262 -5.364 14.554 1.00 95.31 106 LYS A O 1
ATOM 894 N N . ALA A 1 107 ? -7.926 -3.371 13.746 1.00 96.69 107 ALA A N 1
ATOM 895 C CA . ALA A 1 107 ? -7.428 -3.606 12.409 1.00 96.69 107 ALA A CA 1
ATOM 896 C C . ALA A 1 107 ? -5.898 -3.550 12.347 1.00 96.69 107 ALA A C 1
ATOM 898 O O . ALA A 1 107 ? -5.227 -2.862 13.119 1.00 96.69 107 ALA A O 1
ATOM 899 N N . LYS A 1 108 ? -5.344 -4.275 11.382 1.00 96.56 108 LYS A N 1
ATOM 900 C CA . LYS A 1 108 ? -3.922 -4.311 11.056 1.00 96.56 108 LYS A CA 1
ATOM 901 C C . LYS A 1 108 ? -3.724 -3.951 9.595 1.00 96.56 108 LYS A C 1
ATOM 903 O O . LYS A 1 108 ? -4.588 -4.191 8.752 1.00 96.56 108 LYS A O 1
ATOM 908 N N . LEU A 1 109 ? -2.561 -3.379 9.312 1.00 95.94 109 LEU A N 1
ATOM 909 C CA . LEU A 1 109 ? -2.127 -3.084 7.956 1.00 95.94 109 LEU A CA 1
ATOM 910 C C . LEU A 1 109 ? -1.377 -4.283 7.388 1.00 95.94 109 LEU A C 1
ATOM 912 O O . LEU A 1 109 ? -0.499 -4.852 8.036 1.00 95.94 109 LEU A O 1
ATOM 916 N N . SER A 1 110 ? -1.713 -4.634 6.158 1.00 94.88 110 SER A N 1
ATOM 917 C CA . SER A 1 110 ? -1.002 -5.621 5.357 1.00 94.88 110 SER A CA 1
ATOM 918 C C . SER A 1 110 ? -0.858 -5.118 3.925 1.00 94.88 110 SER A C 1
ATOM 920 O O . SER A 1 110 ? -1.479 -4.126 3.535 1.00 94.88 110 SER A O 1
ATOM 922 N N . LEU A 1 111 ? -0.004 -5.776 3.149 1.00 93.81 111 LEU A N 1
ATOM 923 C CA . LEU A 1 111 ? 0.276 -5.397 1.774 1.00 93.81 111 LEU A CA 1
ATOM 924 C C . LEU A 1 111 ? 0.167 -6.627 0.879 1.00 93.81 111 LEU A C 1
ATOM 926 O O . LEU A 1 111 ? 0.864 -7.616 1.096 1.00 93.81 111 LEU A O 1
ATOM 930 N N . VAL A 1 112 ? -0.692 -6.544 -0.132 1.00 93.81 112 VAL A N 1
ATOM 931 C CA . VAL A 1 112 ? -0.867 -7.589 -1.144 1.00 93.81 112 VAL A CA 1
ATOM 932 C C . VAL A 1 112 ? -0.233 -7.111 -2.444 1.00 93.81 112 VAL A C 1
ATOM 934 O O . VAL A 1 112 ? -0.486 -5.986 -2.873 1.00 93.81 112 VAL A O 1
ATOM 937 N N . ALA A 1 113 ? 0.612 -7.939 -3.056 1.00 90.06 113 ALA A N 1
ATOM 938 C CA . ALA A 1 113 ? 1.277 -7.630 -4.317 1.00 90.06 113 ALA A CA 1
ATOM 939 C C . ALA A 1 113 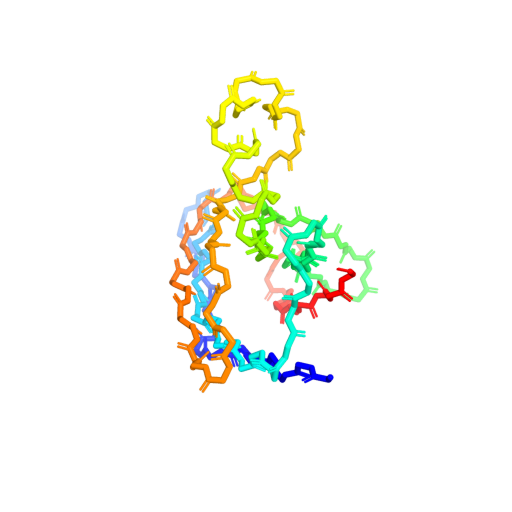? 0.737 -8.533 -5.430 1.00 90.06 113 ALA A C 1
ATOM 941 O O . ALA A 1 113 ? 0.838 -9.754 -5.313 1.00 90.06 113 ALA A O 1
ATOM 942 N N . ASN A 1 114 ? 0.218 -7.911 -6.490 1.00 81.88 114 ASN A N 1
ATOM 943 C CA . ASN A 1 114 ? -0.344 -8.556 -7.677 1.00 81.88 114 ASN A CA 1
ATOM 944 C C . ASN A 1 114 ? 0.428 -8.176 -8.945 1.00 81.88 114 ASN A C 1
ATOM 946 O O . ASN A 1 114 ? 0.966 -7.039 -9.006 1.00 81.88 114 ASN A O 1
#

Foldseek 3Di:
DKDKDKADWDWDDDDQKTKTWIKMKMAAQDDDQQDKKKKWKWKDAPPDIDTAAIEIEHHNNNVVVCVVCVVVCVVRNHPYYHYDDHRDMDMDIDIDMDGDDPRSVRIDIDMDID

Radius of gyration: 15.06 Å; chains: 1; bounding box: 34×24×38 Å

pLDDT: mean 92.66, std 5.83, range [70.75, 97.88]

InterPro domains:
  IPR024480 Domain of unknown function DUF3868 [PF12984] (6-67)

Sequence (114 aa):
MYKIELHDPALVHKGERLYIGMDISILCRYIADNQSIVLTPVLADNEHSRELPLVIINGRQRHRCFSHMFGYFRDYRIYKAIRAINHSPLWCSYRLDIPYQDWMCKAKLSLVAN

Organism: NCBI:txid1605892